Protein AF-A0A9D1K3Q6-F1 (afdb_monomer_lite)

Secondary structure (DSSP, 8-state):
-HHHHH-SSHHHHHHHHHHHHHHHHHHHHHHHHS----SHHHHHHH--THHHHHHHHHHHGGG--S--HHHHHHHHHHHHHHHHHH-

Structure (mmCIF, N/CA/C/O backbone):
data_AF-A0A9D1K3Q6-F1
#
_entry.id   AF-A0A9D1K3Q6-F1
#
loop_
_atom_site.group_PDB
_atom_site.id
_atom_site.type_symbol
_atom_site.label_atom_id
_atom_site.label_alt_id
_atom_site.label_comp_id
_atom_site.label_asym_id
_atom_site.label_entity_id
_atom_site.label_seq_id
_atom_site.pdbx_PDB_ins_code
_atom_site.Cartn_x
_atom_site.Cartn_y
_atom_site.Cartn_z
_atom_site.occupancy
_atom_site.B_iso_or_equiv
_atom_site.auth_seq_id
_atom_site.auth_comp_id
_atom_site.auth_asym_id
_atom_site.auth_atom_id
_atom_site.pdbx_PDB_model_num
ATOM 1 N N . MET A 1 1 ? 11.168 -6.959 0.184 1.00 57.34 1 MET A N 1
ATOM 2 C CA . MET A 1 1 ? 12.635 -6.768 0.103 1.00 57.34 1 MET A CA 1
ATOM 3 C C . MET A 1 1 ? 13.283 -7.698 -0.923 1.00 57.34 1 MET A C 1
ATOM 5 O O . MET A 1 1 ? 14.007 -7.195 -1.767 1.00 57.34 1 MET A O 1
ATOM 9 N N . HIS A 1 2 ? 12.964 -9.001 -0.940 1.00 62.12 2 HIS A N 1
ATOM 10 C CA . HIS A 1 2 ? 13.481 -9.940 -1.953 1.00 62.12 2 HIS A CA 1
ATOM 11 C C . HIS A 1 2 ? 13.212 -9.492 -3.407 1.00 62.12 2 HIS A C 1
ATOM 13 O O . HIS A 1 2 ? 14.135 -9.446 -4.211 1.00 62.12 2 HIS A O 1
ATOM 19 N N . SER A 1 3 ? 11.984 -9.066 -3.732 1.00 64.38 3 SER A N 1
ATOM 20 C CA . SER A 1 3 ? 11.634 -8.608 -5.089 1.00 64.38 3 SER A CA 1
ATOM 21 C C . SER A 1 3 ? 12.345 -7.317 -5.513 1.00 64.38 3 SER A C 1
ATOM 23 O O . SER A 1 3 ? 12.677 -7.158 -6.676 1.00 64.38 3 SER A O 1
ATOM 25 N N . PHE A 1 4 ? 12.649 -6.414 -4.579 1.00 68.06 4 PHE A N 1
ATOM 26 C CA . PHE A 1 4 ? 13.397 -5.191 -4.897 1.00 68.06 4 PHE A CA 1
ATOM 27 C C . PHE A 1 4 ? 14.843 -5.492 -5.331 1.00 68.06 4 PHE A C 1
ATOM 29 O O . PHE A 1 4 ? 15.376 -4.813 -6.196 1.00 68.06 4 PHE A O 1
ATOM 36 N N . LEU A 1 5 ? 15.467 -6.522 -4.749 1.00 70.31 5 LEU A N 1
ATOM 37 C CA . LEU A 1 5 ? 16.876 -6.860 -4.989 1.00 70.31 5 LEU A CA 1
ATOM 38 C C . LEU A 1 5 ? 17.084 -7.915 -6.086 1.00 70.31 5 LEU A C 1
ATOM 40 O O . LEU A 1 5 ? 18.159 -7.974 -6.678 1.00 70.31 5 LEU A O 1
ATOM 44 N N . HIS A 1 6 ? 16.088 -8.769 -6.337 1.00 75.94 6 HIS A N 1
ATOM 45 C CA . HIS A 1 6 ? 16.263 -9.969 -7.164 1.00 75.94 6 HIS A CA 1
ATOM 46 C C . HIS A 1 6 ? 15.176 -10.182 -8.222 1.00 75.94 6 HIS A C 1
ATOM 48 O O . HIS A 1 6 ? 15.191 -11.213 -8.900 1.00 75.94 6 HIS A O 1
ATOM 54 N N . SER A 1 7 ? 14.214 -9.266 -8.367 1.00 78.00 7 SER A N 1
ATOM 55 C CA . SER A 1 7 ? 13.150 -9.458 -9.353 1.00 78.00 7 SER A CA 1
ATOM 56 C C . SER A 1 7 ? 13.675 -9.348 -10.780 1.00 78.00 7 SER A C 1
ATOM 58 O O . SER A 1 7 ? 14.429 -8.440 -11.123 1.00 78.00 7 SER A O 1
ATOM 60 N N . LYS A 1 8 ? 13.213 -10.269 -11.629 1.00 79.38 8 LYS A N 1
ATOM 61 C CA . LYS A 1 8 ? 13.388 -10.203 -13.084 1.00 79.38 8 LYS A CA 1
ATOM 62 C C . LYS A 1 8 ? 12.312 -9.341 -13.757 1.00 79.38 8 LYS A C 1
ATOM 64 O O . LYS A 1 8 ? 12.500 -8.932 -14.895 1.00 79.38 8 LYS A O 1
ATOM 69 N N . GLU A 1 9 ? 11.216 -9.051 -13.050 1.00 86.25 9 GLU A N 1
ATOM 70 C CA . GLU A 1 9 ? 10.082 -8.241 -13.511 1.00 86.25 9 GLU A CA 1
ATOM 71 C C . GLU A 1 9 ? 9.643 -7.265 -12.402 1.00 86.25 9 GLU A C 1
ATOM 73 O O . GLU A 1 9 ? 8.558 -7.392 -11.821 1.00 86.25 9 GLU A O 1
ATOM 78 N N . PRO A 1 10 ? 10.487 -6.271 -12.070 1.00 85.69 10 PRO A N 1
ATOM 79 C CA . PRO A 1 10 ? 10.326 -5.465 -10.863 1.00 85.69 10 PRO A CA 1
ATOM 80 C C . PRO A 1 10 ? 9.011 -4.680 -10.834 1.00 85.69 10 PRO A C 1
ATOM 82 O O . PRO A 1 10 ? 8.445 -4.502 -9.756 1.00 85.69 10 PRO A O 1
ATOM 85 N N . LEU A 1 11 ? 8.495 -4.263 -11.998 1.00 87.19 11 LEU A N 1
ATOM 86 C CA . LEU A 1 11 ? 7.204 -3.586 -12.119 1.00 87.19 11 LEU A CA 1
ATOM 87 C C . LEU A 1 11 ? 6.030 -4.519 -11.791 1.00 87.19 11 LEU A C 1
ATOM 89 O O . LEU A 1 11 ? 5.153 -4.141 -11.022 1.00 87.19 11 LEU A O 1
ATOM 93 N N . HIS A 1 12 ? 6.016 -5.739 -12.330 1.00 89.44 12 HIS A N 1
ATOM 94 C CA . HIS A 1 12 ? 4.955 -6.710 -12.052 1.00 89.44 12 HIS A CA 1
ATOM 95 C C . HIS A 1 12 ? 4.939 -7.101 -10.567 1.00 89.44 12 HIS A C 1
ATOM 97 O O . HIS A 1 12 ? 3.885 -7.115 -9.924 1.00 89.44 12 HIS A O 1
ATOM 103 N N . ASP A 1 13 ? 6.115 -7.323 -9.985 1.00 91.12 13 ASP A N 1
ATOM 104 C CA . ASP A 1 13 ? 6.238 -7.603 -8.556 1.00 91.12 13 ASP A CA 1
ATOM 105 C C . ASP A 1 13 ? 5.798 -6.418 -7.695 1.00 91.12 13 ASP A C 1
ATOM 107 O O . ASP A 1 13 ? 5.119 -6.610 -6.685 1.00 91.12 13 ASP A O 1
ATOM 111 N N . LEU A 1 14 ? 6.106 -5.189 -8.117 1.00 91.62 14 LEU A N 1
ATOM 112 C CA . LEU A 1 14 ? 5.663 -3.976 -7.440 1.00 91.62 14 LEU A CA 1
ATOM 113 C C . LEU A 1 14 ? 4.134 -3.865 -7.453 1.00 91.62 14 LEU A C 1
ATOM 115 O O . LEU A 1 14 ? 3.526 -3.573 -6.423 1.00 91.62 14 LEU A O 1
ATOM 119 N N . GLN A 1 15 ? 3.490 -4.155 -8.587 1.00 92.88 15 GLN A N 1
ATOM 120 C CA . GLN A 1 15 ? 2.029 -4.194 -8.670 1.00 92.88 15 GLN A CA 1
ATOM 121 C C . GLN A 1 15 ? 1.440 -5.251 -7.725 1.00 92.88 15 GLN A C 1
ATOM 123 O O . GLN A 1 15 ? 0.433 -5.000 -7.059 1.00 92.88 15 GLN A O 1
ATOM 128 N N . ASN A 1 16 ? 2.059 -6.427 -7.616 1.00 91.69 16 ASN A N 1
ATOM 129 C CA . ASN A 1 16 ? 1.616 -7.461 -6.680 1.00 91.69 16 ASN A CA 1
ATOM 130 C C . ASN A 1 16 ? 1.841 -7.060 -5.217 1.00 91.69 16 ASN A C 1
ATOM 132 O O . ASN A 1 16 ? 0.971 -7.301 -4.381 1.00 91.69 16 ASN A O 1
ATOM 136 N N . LEU A 1 17 ? 2.937 -6.371 -4.909 1.00 91.94 17 LEU A N 1
ATOM 137 C CA . LEU A 1 17 ? 3.200 -5.834 -3.576 1.00 91.94 17 LEU A CA 1
ATOM 138 C C . LEU A 1 17 ? 2.161 -4.771 -3.189 1.00 91.94 17 LEU A C 1
ATOM 140 O O . LEU A 1 17 ? 1.570 -4.823 -2.113 1.00 91.94 17 LEU A O 1
ATOM 144 N N . TYR A 1 18 ? 1.833 -3.853 -4.096 1.00 94.31 18 TYR A N 1
ATOM 145 C CA . TYR A 1 18 ? 0.762 -2.889 -3.853 1.00 94.31 18 TYR A CA 1
ATOM 146 C C . TYR A 1 18 ? -0.612 -3.547 -3.734 1.00 94.31 18 TYR A C 1
ATOM 148 O O . TYR A 1 18 ? -1.478 -3.009 -3.052 1.00 94.31 18 TYR A O 1
ATOM 156 N N . LYS A 1 19 ? -0.848 -4.730 -4.320 1.00 93.62 19 LYS A N 1
ATOM 157 C CA . LYS A 1 19 ? -2.087 -5.489 -4.073 1.00 93.62 19 LYS A CA 1
ATOM 158 C C . LYS A 1 19 ? -2.221 -5.859 -2.594 1.00 93.62 19 LYS A C 1
ATOM 160 O O . LYS A 1 19 ? -3.331 -5.787 -2.070 1.00 93.62 19 LYS A O 1
ATOM 165 N N . THR A 1 20 ? -1.126 -6.239 -1.932 1.00 93.12 20 THR A N 1
ATOM 166 C CA . THR A 1 20 ? -1.151 -6.666 -0.526 1.00 93.12 20 THR A CA 1
ATOM 167 C C . THR A 1 20 ? -1.252 -5.502 0.456 1.00 93.12 20 THR A C 1
ATOM 169 O O . THR A 1 20 ? -1.823 -5.683 1.528 1.00 93.12 20 THR A O 1
ATOM 172 N N . VAL A 1 21 ? -0.792 -4.301 0.077 1.00 94.75 21 VAL A N 1
ATOM 173 C CA . VAL A 1 21 ? -0.861 -3.073 0.901 1.00 94.75 21 VAL A CA 1
ATOM 174 C C . VAL A 1 21 ? -2.265 -2.809 1.455 1.00 94.75 21 VAL A C 1
ATOM 176 O O . VAL A 1 21 ? -2.393 -2.432 2.614 1.00 94.75 21 VAL A O 1
ATOM 179 N N . PHE A 1 22 ? -3.323 -3.085 0.684 1.00 95.19 22 PHE A N 1
ATOM 180 C CA . PHE A 1 22 ? -4.706 -2.941 1.157 1.00 95.19 22 PHE A CA 1
ATOM 181 C C . PHE A 1 22 ? -4.977 -3.709 2.457 1.00 95.19 22 PHE A C 1
ATOM 183 O O . PHE A 1 22 ? -5.549 -3.148 3.387 1.00 95.19 22 PHE A O 1
ATOM 190 N N . PHE A 1 23 ? -4.556 -4.972 2.534 1.00 95.25 23 PHE A N 1
ATOM 191 C CA . PHE A 1 23 ? -4.820 -5.812 3.703 1.00 95.25 23 PHE A CA 1
ATOM 192 C C . PHE A 1 23 ? -4.009 -5.362 4.918 1.00 95.25 23 PHE A C 1
ATOM 194 O O . PHE A 1 23 ? -4.495 -5.440 6.041 1.00 95.25 23 PHE A O 1
ATOM 201 N N . ILE A 1 24 ? -2.799 -4.845 4.693 1.00 95.56 24 ILE A N 1
ATOM 202 C CA . ILE A 1 24 ? -1.946 -4.322 5.763 1.00 95.56 24 ILE A CA 1
ATOM 203 C C . ILE A 1 24 ? -2.556 -3.037 6.336 1.00 95.56 24 ILE A C 1
ATOM 205 O O . ILE A 1 24 ? -2.701 -2.924 7.549 1.00 95.56 24 ILE A O 1
ATOM 209 N N . LEU A 1 25 ? -2.987 -2.108 5.477 1.00 96.50 25 LEU A N 1
ATOM 210 C CA . LEU A 1 25 ? -3.669 -0.881 5.904 1.00 96.50 25 LEU A CA 1
ATOM 211 C C . LEU A 1 25 ? -4.991 -1.181 6.620 1.00 96.50 25 LEU A C 1
ATOM 213 O O . LEU A 1 25 ? -5.293 -0.567 7.640 1.00 96.50 25 LEU A O 1
ATOM 217 N N . GLN A 1 26 ? -5.753 -2.161 6.127 1.00 96.75 26 GLN A N 1
ATOM 218 C CA . GLN A 1 26 ? -6.973 -2.632 6.781 1.00 96.75 26 GLN A CA 1
ATOM 219 C C . GLN A 1 26 ? -6.690 -3.181 8.187 1.00 96.75 26 GLN A C 1
ATOM 221 O O . GLN A 1 26 ? -7.396 -2.832 9.131 1.00 96.75 26 GLN A O 1
ATOM 226 N N . ALA A 1 27 ? -5.658 -4.017 8.331 1.00 95.94 27 ALA A N 1
ATOM 227 C CA . ALA A 1 27 ? -5.267 -4.592 9.614 1.00 95.94 27 ALA A CA 1
ATOM 228 C C . ALA A 1 27 ? -4.769 -3.521 10.594 1.00 95.94 27 ALA A C 1
ATOM 230 O O . ALA A 1 27 ? -5.215 -3.496 11.739 1.00 95.94 27 ALA A O 1
ATOM 231 N N . LYS A 1 28 ? -3.909 -2.601 10.137 1.00 95.38 28 LYS A N 1
A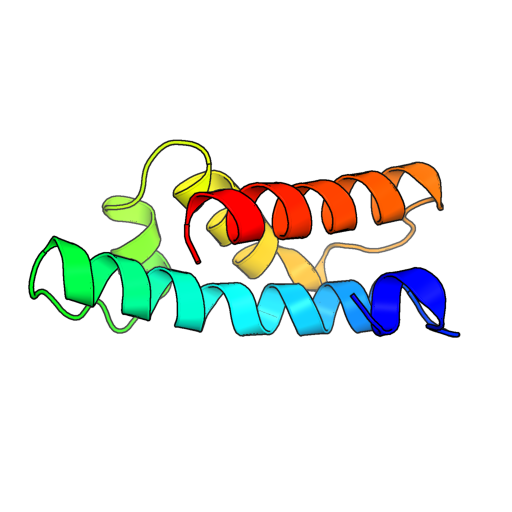TOM 232 C CA . LYS A 1 28 ? -3.430 -1.465 10.936 1.00 95.38 28 LYS A CA 1
ATOM 233 C C . LYS A 1 28 ? -4.597 -0.626 11.458 1.00 95.38 28 LYS A C 1
ATOM 235 O O . LYS A 1 28 ? -4.708 -0.425 12.663 1.00 95.38 28 LYS A O 1
ATOM 240 N N . TYR A 1 29 ? -5.507 -0.209 10.573 1.00 96.31 29 TYR A N 1
ATOM 241 C CA . TYR A 1 29 ? -6.666 0.598 10.963 1.00 96.31 29 TYR A CA 1
ATOM 242 C C . TYR A 1 29 ? -7.551 -0.124 11.988 1.00 96.31 29 TYR A C 1
ATOM 244 O O . TYR A 1 29 ? -8.010 0.492 12.951 1.00 96.31 29 TYR A O 1
ATOM 252 N N . PHE A 1 30 ? -7.762 -1.431 11.803 1.00 97.00 30 PHE A N 1
ATOM 253 C CA . PHE A 1 30 ? -8.511 -2.251 12.750 1.00 97.00 30 PHE A CA 1
ATOM 254 C C . PHE A 1 30 ? -7.839 -2.302 14.126 1.00 97.00 30 PHE A C 1
ATOM 256 O O . PHE A 1 30 ? -8.525 -2.133 15.125 1.00 97.00 30 PHE A O 1
ATOM 263 N N . ILE A 1 31 ? -6.519 -2.480 14.194 1.00 95.38 31 ILE A N 1
ATOM 264 C CA . ILE A 1 31 ? -5.780 -2.499 15.467 1.00 95.38 31 ILE A CA 1
ATOM 265 C C . ILE A 1 31 ? -5.875 -1.144 16.182 1.00 95.38 31 ILE A C 1
ATOM 267 O O . ILE A 1 31 ? -6.074 -1.101 17.392 1.00 95.38 31 ILE A O 1
ATOM 271 N N . GLU A 1 32 ? -5.764 -0.042 15.441 1.00 94.81 32 GLU A N 1
ATOM 272 C CA . GLU A 1 32 ? -5.751 1.312 16.008 1.00 94.81 32 GLU A CA 1
ATOM 273 C C . GLU A 1 32 ? -7.135 1.797 16.461 1.00 94.81 32 GLU A C 1
ATOM 275 O O . GLU A 1 32 ? -7.237 2.539 17.436 1.00 94.81 32 GLU A O 1
ATOM 280 N N . ASN A 1 33 ? -8.202 1.391 15.765 1.00 96.06 33 ASN A N 1
ATOM 281 C CA . ASN A 1 33 ? -9.547 1.947 15.960 1.00 96.06 33 ASN A CA 1
ATOM 282 C C . ASN A 1 33 ? -10.575 0.912 16.436 1.00 96.06 33 ASN A C 1
ATOM 284 O O . ASN A 1 33 ? -11.704 1.276 16.753 1.00 96.06 33 ASN A O 1
ATOM 288 N N . ASN A 1 34 ? -10.216 -0.376 16.458 1.0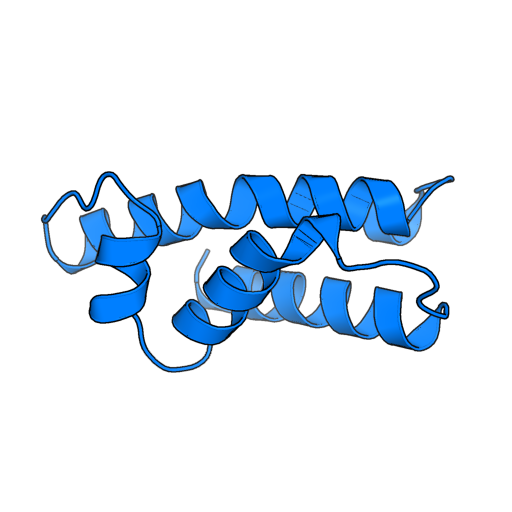0 95.88 34 ASN A N 1
ATOM 289 C CA . ASN A 1 34 ? -11.114 -1.507 16.712 1.00 95.88 34 ASN A CA 1
ATOM 290 C C . ASN A 1 34 ? -12.335 -1.550 15.765 1.00 95.88 34 ASN A C 1
ATOM 292 O O . ASN A 1 34 ? -13.407 -2.044 16.116 1.00 95.88 34 ASN A O 1
ATOM 296 N N . VAL A 1 35 ? -12.178 -1.009 14.551 1.00 96.44 35 VAL A N 1
ATOM 297 C CA . VAL A 1 35 ? -13.219 -0.926 13.518 1.00 96.44 35 VAL A CA 1
ATOM 298 C C . VAL A 1 35 ? -12.725 -1.594 12.245 1.00 96.44 35 VAL A C 1
ATOM 300 O O . VAL A 1 35 ? -11.678 -1.243 11.702 1.00 96.44 35 VAL A O 1
ATOM 303 N N . TYR A 1 36 ? -13.492 -2.565 11.749 1.00 96.19 36 TYR A N 1
ATOM 304 C CA . TYR A 1 36 ? -13.175 -3.256 10.506 1.00 96.19 36 TYR A CA 1
ATOM 305 C C . TYR A 1 36 ? -13.817 -2.547 9.312 1.00 96.19 36 TYR A C 1
ATOM 307 O O . TYR A 1 36 ? -15.041 -2.443 9.224 1.00 96.19 36 TYR A O 1
ATOM 315 N N . LEU A 1 37 ? -12.989 -2.090 8.371 1.00 96.00 37 LEU A N 1
ATOM 316 C CA . LEU A 1 37 ? -13.432 -1.441 7.137 1.00 96.00 37 LEU A CA 1
ATOM 317 C C . LEU A 1 37 ? -13.221 -2.389 5.944 1.00 96.00 37 LEU A C 1
ATOM 319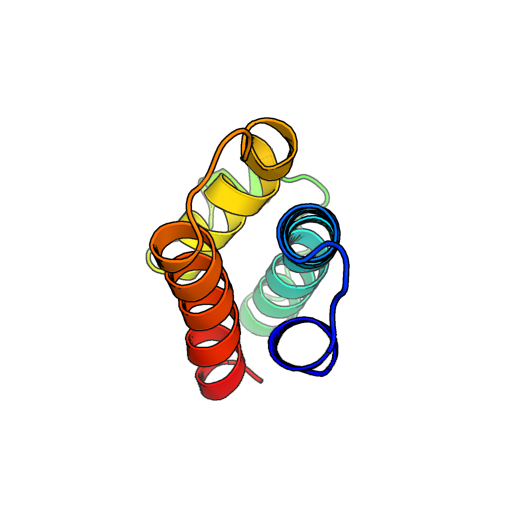 O O . LEU A 1 37 ? -12.093 -2.515 5.467 1.00 96.00 37 LEU A O 1
ATOM 323 N N . PRO A 1 38 ? -14.269 -3.068 5.438 1.00 93.81 38 PRO A N 1
ATOM 324 C CA . PRO A 1 38 ? -14.134 -4.165 4.473 1.00 93.81 38 PRO A CA 1
ATOM 325 C C . PRO A 1 38 ? -13.682 -3.742 3.071 1.00 93.81 38 PRO A C 1
ATOM 327 O O . PRO A 1 38 ? -13.227 -4.583 2.299 1.00 93.81 38 PRO A O 1
ATOM 330 N N . THR A 1 39 ? -13.829 -2.467 2.703 1.00 96.00 39 THR A N 1
ATOM 331 C CA . THR A 1 39 ? -13.607 -2.008 1.326 1.00 96.00 39 THR A CA 1
ATOM 332 C C . THR A 1 39 ? -12.543 -0.922 1.235 1.00 96.00 39 THR A C 1
ATOM 334 O O . THR A 1 39 ? -12.300 -0.170 2.179 1.00 96.00 39 THR A O 1
ATOM 337 N N . LYS A 1 40 ? -11.934 -0.807 0.049 1.00 94.50 40 LYS A N 1
ATOM 338 C CA . LYS A 1 40 ? -10.967 0.255 -0.257 1.00 94.50 40 LYS A CA 1
ATOM 339 C C . LYS A 1 40 ? -11.573 1.650 -0.123 1.00 94.50 40 LYS A C 1
ATOM 341 O O . LYS A 1 40 ? -10.900 2.532 0.385 1.00 94.50 40 LYS A O 1
ATOM 346 N N . ASN A 1 41 ? -12.829 1.841 -0.530 1.00 96.00 41 ASN A N 1
ATOM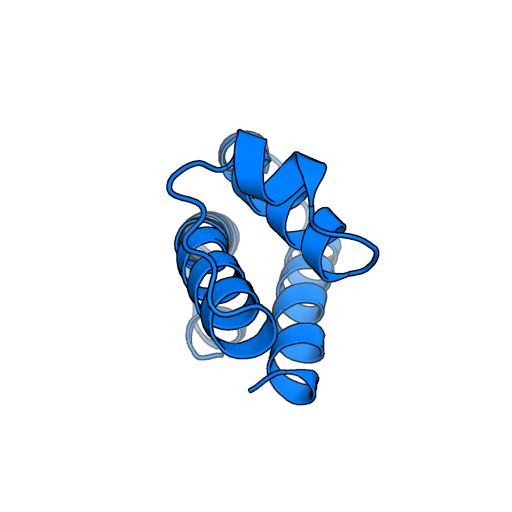 347 C CA . ASN A 1 41 ? -13.493 3.145 -0.448 1.00 96.00 41 ASN A CA 1
ATOM 348 C C . ASN A 1 41 ? -13.680 3.582 1.007 1.00 96.00 41 ASN A C 1
ATOM 350 O O . ASN A 1 41 ? -13.318 4.698 1.354 1.00 96.00 41 ASN A O 1
ATOM 354 N N . MET A 1 42 ? -14.134 2.669 1.870 1.00 96.62 42 MET A N 1
ATOM 355 C CA . MET A 1 42 ? -14.277 2.962 3.298 1.00 96.62 42 MET A CA 1
ATOM 356 C C . MET A 1 42 ? -12.931 3.300 3.944 1.00 96.62 42 MET A C 1
ATOM 358 O O . MET A 1 42 ? -12.842 4.254 4.709 1.00 96.62 42 MET A O 1
ATOM 362 N N . LEU A 1 43 ? -11.864 2.561 3.618 1.00 95.69 43 LEU A N 1
ATOM 363 C CA . LEU A 1 43 ? -10.516 2.914 4.075 1.00 95.69 43 LEU A CA 1
ATOM 364 C C . LEU A 1 43 ? -10.085 4.285 3.547 1.00 95.69 43 LEU A C 1
ATOM 366 O O . LEU A 1 43 ? -9.572 5.090 4.313 1.00 95.69 43 LEU A O 1
ATOM 370 N N . LYS A 1 44 ? -10.344 4.595 2.275 1.00 96.56 44 LYS A N 1
ATOM 371 C CA . LYS A 1 44 ? -9.977 5.878 1.659 1.00 96.56 44 LYS A CA 1
ATOM 372 C C . LYS A 1 44 ? -10.620 7.081 2.355 1.00 96.56 44 LYS A C 1
ATOM 374 O O . LYS A 1 44 ? -9.974 8.109 2.499 1.00 96.56 44 LYS A O 1
ATOM 379 N N . GLU A 1 45 ? -11.859 6.944 2.815 1.00 96.38 45 GLU A N 1
ATOM 380 C CA . GLU A 1 45 ? -12.575 7.992 3.558 1.00 96.38 45 GLU A CA 1
ATOM 381 C C . GLU A 1 45 ? -12.008 8.237 4.967 1.00 96.38 45 GLU A C 1
ATOM 383 O O . GLU A 1 45 ? -12.223 9.303 5.542 1.00 96.38 45 GLU A O 1
ATOM 388 N N . ASN A 1 46 ? -11.282 7.263 5.526 1.00 96.44 46 ASN A N 1
ATOM 389 C CA . ASN A 1 46 ? -10.834 7.276 6.920 1.00 96.44 46 ASN A CA 1
ATOM 390 C C . ASN A 1 46 ? -9.311 7.403 7.087 1.00 96.44 46 ASN A C 1
ATOM 392 O O . ASN A 1 46 ? -8.850 7.876 8.128 1.00 96.44 46 ASN A O 1
ATOM 396 N N . LEU A 1 47 ? -8.524 6.999 6.088 1.00 96.06 47 LEU A N 1
ATOM 397 C CA . LEU A 1 47 ? -7.070 7.139 6.091 1.00 96.06 47 LEU A CA 1
ATOM 398 C C . LEU A 1 47 ? -6.642 8.566 5.742 1.00 96.06 47 LEU A C 1
ATOM 400 O O . LEU A 1 47 ? -7.324 9.298 5.025 1.00 96.06 47 LEU A O 1
ATOM 404 N N . LYS A 1 48 ? -5.470 8.959 6.244 1.00 94.94 48 LYS A N 1
ATOM 405 C CA . LYS A 1 48 ? -4.852 10.269 6.005 1.00 94.94 48 LYS A CA 1
ATOM 406 C C . LYS A 1 48 ? -3.340 10.113 5.850 1.00 94.94 48 LYS A C 1
ATOM 408 O O . LYS A 1 48 ? -2.770 9.121 6.297 1.00 94.94 48 LYS A O 1
ATOM 413 N N . GLY A 1 49 ? -2.689 11.113 5.256 1.00 95.06 49 GLY A N 1
ATOM 414 C CA . GLY A 1 49 ? -1.229 11.147 5.124 1.00 95.06 49 GLY A CA 1
ATOM 415 C C . GLY A 1 49 ? -0.669 9.967 4.321 1.00 95.06 49 GLY A C 1
ATOM 416 O O . GLY A 1 49 ? -1.266 9.559 3.326 1.00 95.06 49 GLY A O 1
ATOM 417 N N . GLU A 1 50 ? 0.464 9.413 4.769 1.00 95.06 50 GLU A N 1
ATOM 418 C CA . GLU A 1 50 ? 1.179 8.332 4.065 1.00 95.06 50 GLU A CA 1
ATOM 419 C C . GLU A 1 50 ? 0.305 7.077 3.844 1.00 95.06 50 GLU A C 1
ATOM 421 O O . GLU A 1 50 ? 0.402 6.448 2.789 1.00 95.06 50 GLU A O 1
ATOM 426 N N . ASP A 1 51 ? -0.589 6.738 4.782 1.00 95.88 51 ASP A N 1
ATOM 427 C CA . ASP A 1 51 ? -1.488 5.578 4.668 1.00 95.88 51 ASP A CA 1
ATOM 428 C C . ASP A 1 51 ? -2.465 5.729 3.487 1.00 95.88 51 ASP A C 1
ATOM 430 O O . ASP A 1 51 ? -2.704 4.780 2.734 1.00 95.88 51 ASP A O 1
ATOM 434 N N . LEU A 1 52 ? -3.009 6.938 3.302 1.00 96.56 52 LEU A N 1
ATOM 435 C CA . LEU A 1 52 ? -3.910 7.254 2.193 1.00 96.56 52 LEU A CA 1
ATOM 436 C C . LEU A 1 52 ? -3.166 7.223 0.855 1.00 96.56 52 LEU A C 1
ATOM 438 O O . LEU A 1 52 ? -3.648 6.613 -0.097 1.00 96.56 52 LEU A O 1
ATOM 442 N N . GLU A 1 53 ? -1.968 7.811 0.797 1.00 96.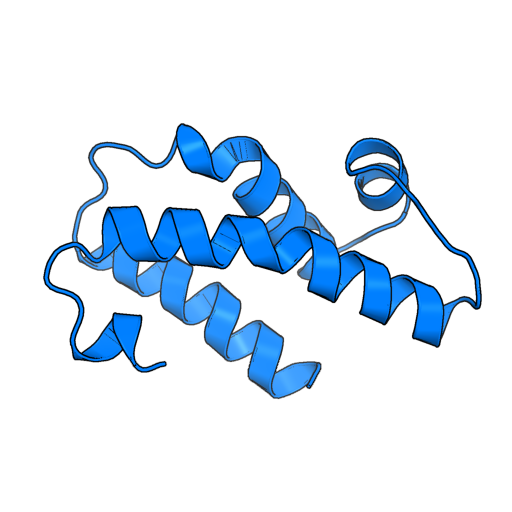44 53 GLU A N 1
ATOM 443 C CA . GLU A 1 53 ? -1.137 7.786 -0.412 1.00 96.44 53 GLU A CA 1
ATOM 444 C C . GLU A 1 53 ? -0.832 6.351 -0.863 1.00 96.44 53 GLU A C 1
ATOM 446 O O . GLU A 1 53 ? -0.913 6.027 -2.050 1.00 96.44 53 GLU A O 1
ATOM 451 N N . LEU A 1 54 ? -0.500 5.462 0.077 1.00 96.50 54 LEU A N 1
ATOM 452 C CA . LEU A 1 54 ? -0.252 4.055 -0.227 1.00 96.50 54 LEU A CA 1
ATOM 453 C C . LEU A 1 54 ? -1.508 3.324 -0.703 1.00 96.50 54 LEU A C 1
ATOM 455 O O . LEU A 1 54 ? -1.419 2.475 -1.599 1.00 96.50 54 LEU A O 1
ATOM 459 N N . LEU A 1 55 ? -2.672 3.645 -0.135 1.00 97.25 55 LEU A N 1
ATOM 460 C CA . LEU A 1 55 ? -3.940 3.094 -0.598 1.00 97.25 55 LEU A CA 1
ATOM 461 C C . LEU A 1 55 ? -4.273 3.556 -2.021 1.00 97.25 55 LEU A C 1
ATOM 463 O O . LEU A 1 55 ? -4.719 2.739 -2.828 1.00 97.25 55 LEU A O 1
ATOM 467 N N . ASP A 1 56 ? -4.029 4.823 -2.348 1.00 97.12 56 ASP A N 1
ATOM 468 C CA . ASP A 1 56 ? -4.252 5.348 -3.695 1.00 97.12 56 ASP A CA 1
ATOM 469 C C . ASP A 1 56 ? -3.377 4.620 -4.721 1.00 97.12 56 ASP A C 1
ATOM 471 O O . ASP A 1 56 ? -3.889 4.132 -5.731 1.00 97.12 56 ASP A O 1
ATOM 475 N N . ILE A 1 57 ? -2.094 4.396 -4.418 1.00 95.88 57 ILE A N 1
ATOM 476 C CA . ILE A 1 57 ? -1.222 3.599 -5.295 1.00 95.88 57 ILE A CA 1
ATOM 477 C C . ILE A 1 57 ? -1.706 2.138 -5.374 1.00 95.88 57 ILE A C 1
ATOM 479 O O . ILE A 1 57 ? -1.687 1.529 -6.440 1.00 95.88 57 ILE A O 1
ATOM 483 N N . CYS A 1 58 ? -2.203 1.556 -4.278 1.00 96.06 58 CYS A N 1
ATOM 484 C CA . CYS A 1 58 ? -2.802 0.215 -4.273 1.00 96.06 58 CYS A CA 1
ATOM 485 C C . CYS A 1 58 ? -4.038 0.095 -5.187 1.00 96.06 58 CYS A C 1
ATOM 487 O O . CYS A 1 58 ? -4.264 -0.952 -5.825 1.00 96.06 58 CYS A O 1
ATOM 489 N N . ILE A 1 59 ? -4.880 1.128 -5.220 1.00 95.69 59 ILE A N 1
ATOM 490 C CA . ILE A 1 59 ? -6.052 1.208 -6.097 1.00 95.69 59 ILE A CA 1
ATOM 491 C C . ILE A 1 59 ? -5.582 1.291 -7.551 1.00 95.69 59 ILE A C 1
ATOM 493 O O . ILE A 1 59 ? -5.944 0.423 -8.350 1.00 95.69 59 ILE A O 1
ATOM 497 N N . GLU A 1 60 ? -4.683 2.229 -7.836 1.00 95.12 60 GLU A N 1
ATOM 498 C CA . GLU A 1 60 ? -4.174 2.536 -9.174 1.00 95.12 60 GLU A CA 1
ATOM 499 C C . GLU A 1 60 ? -3.069 1.584 -9.652 1.00 95.12 60 GLU A C 1
ATOM 501 O O . GLU A 1 60 ? -2.553 1.738 -10.752 1.00 95.12 60 GLU A O 1
ATOM 506 N N . ARG A 1 61 ? -2.706 0.553 -8.877 1.00 93.56 61 ARG A N 1
ATOM 507 C CA . ARG A 1 61 ? -1.532 -0.296 -9.158 1.00 93.56 61 ARG A CA 1
ATOM 508 C C . ARG A 1 61 ? -1.506 -0.886 -10.572 1.00 93.56 61 ARG A C 1
ATOM 510 O O . ARG A 1 61 ? -0.440 -1.076 -11.131 1.00 93.56 61 ARG A O 1
ATOM 517 N N . LYS A 1 62 ? -2.672 -1.190 -11.157 1.00 91.75 62 LYS A N 1
ATOM 518 C CA . LYS A 1 62 ? -2.770 -1.742 -12.522 1.00 91.75 62 LYS A CA 1
ATOM 519 C C . LYS A 1 62 ? -2.407 -0.716 -13.602 1.00 91.75 62 LYS A C 1
ATOM 521 O O . LYS A 1 62 ? -2.044 -1.110 -14.702 1.00 91.75 62 LYS A O 1
ATOM 526 N N . ASN A 1 63 ? -2.493 0.567 -13.268 1.00 92.50 63 ASN A N 1
ATOM 527 C CA . ASN A 1 63 ? -2.151 1.694 -14.126 1.00 92.50 63 ASN A CA 1
ATOM 528 C C . ASN A 1 63 ? -0.665 2.073 -14.009 1.00 92.50 63 ASN A C 1
ATOM 530 O O . ASN A 1 63 ? -0.203 2.948 -14.734 1.00 92.50 63 ASN A O 1
ATOM 534 N N . LEU A 1 64 ? 0.107 1.403 -13.139 1.00 89.94 64 LEU A N 1
ATOM 535 C CA . LEU A 1 64 ? 1.566 1.515 -13.090 1.00 89.94 64 LEU A CA 1
ATOM 536 C C . LEU A 1 64 ? 2.168 0.791 -14.302 1.00 89.94 64 LEU A C 1
ATOM 538 O O . LEU A 1 64 ? 2.582 -0.364 -14.210 1.00 89.94 64 LEU A O 1
ATOM 542 N N . VAL A 1 65 ? 2.169 1.461 -15.450 1.00 89.50 65 VAL A N 1
ATOM 543 C CA . VAL A 1 65 ? 2.714 0.970 -16.722 1.00 89.50 65 VAL A CA 1
ATOM 544 C C . VAL A 1 65 ? 3.805 1.909 -17.223 1.00 89.50 65 VAL A C 1
ATOM 546 O O . VAL A 1 65 ? 3.779 3.100 -16.930 1.00 89.50 65 VAL A O 1
ATOM 549 N N . ASN A 1 66 ? 4.758 1.376 -17.992 1.00 88.00 66 ASN A N 1
ATOM 550 C CA . ASN A 1 66 ? 5.834 2.144 -18.637 1.00 88.00 66 ASN A CA 1
ATOM 551 C C . ASN A 1 66 ? 6.687 3.009 -17.686 1.00 88.00 66 ASN A C 1
ATOM 553 O O . ASN A 1 66 ? 7.253 4.013 -18.113 1.00 88.00 66 ASN A O 1
ATOM 557 N N . LEU A 1 67 ? 6.797 2.618 -16.413 1.00 90.12 67 LEU A N 1
ATOM 558 C CA . LEU A 1 67 ? 7.668 3.287 -15.450 1.00 90.12 67 LEU A CA 1
ATOM 559 C C . LEU A 1 67 ? 9.137 2.985 -15.749 1.00 90.12 67 LEU A C 1
ATOM 561 O O . LEU A 1 67 ? 9.501 1.844 -16.045 1.00 90.12 67 LEU A O 1
ATOM 565 N N . ASN A 1 68 ? 9.989 3.994 -15.608 1.00 90.50 68 ASN A N 1
ATOM 566 C CA . ASN A 1 68 ? 11.432 3.800 -15.627 1.00 90.50 68 ASN A CA 1
ATOM 567 C C . ASN A 1 68 ? 11.939 3.240 -14.284 1.00 90.50 68 ASN A C 1
ATOM 569 O O . ASN A 1 68 ? 11.239 3.225 -13.269 1.00 90.50 68 ASN A O 1
ATOM 573 N N . GLU A 1 69 ? 13.195 2.796 -14.263 1.00 88.94 69 GLU A N 1
ATOM 574 C CA . GLU A 1 69 ? 13.812 2.181 -13.083 1.00 88.94 69 GLU A CA 1
ATOM 575 C C . GLU A 1 69 ? 13.786 3.094 -11.845 1.00 88.94 69 GLU A C 1
ATOM 577 O O . GLU A 1 69 ? 13.508 2.641 -10.735 1.00 88.94 69 GLU A O 1
ATOM 582 N N . LYS A 1 70 ? 14.012 4.402 -12.022 1.00 91.25 70 LYS A N 1
ATOM 583 C CA . LYS A 1 70 ? 14.003 5.369 -10.918 1.00 91.25 70 LYS A CA 1
ATOM 584 C C . LYS A 1 70 ? 12.611 5.499 -10.295 1.00 91.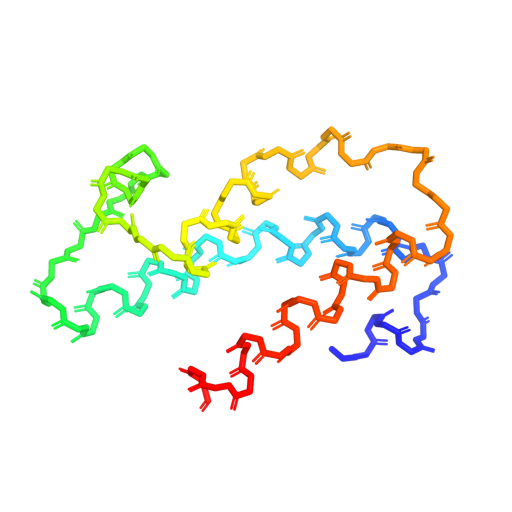25 70 LYS A C 1
ATOM 586 O O . LYS A 1 70 ? 12.501 5.572 -9.072 1.00 91.25 70 LYS A O 1
ATOM 591 N N . GLU A 1 71 ? 11.562 5.511 -11.111 1.00 92.75 71 GLU A N 1
ATOM 592 C CA . GLU A 1 71 ? 10.169 5.557 -10.651 1.00 92.75 71 GLU A CA 1
ATOM 593 C C . GLU A 1 71 ? 9.781 4.274 -9.911 1.00 92.75 71 GLU A C 1
ATOM 595 O O . GLU A 1 71 ? 9.202 4.334 -8.825 1.00 92.75 71 GLU A O 1
ATOM 600 N N . VAL A 1 72 ? 10.171 3.113 -10.444 1.00 91.00 72 VAL A N 1
ATOM 601 C CA . VAL A 1 72 ? 9.967 1.817 -9.781 1.00 91.00 72 VAL A CA 1
ATOM 602 C C . VAL A 1 72 ? 10.680 1.784 -8.426 1.00 91.00 72 VAL A C 1
ATOM 604 O O . VAL A 1 72 ? 10.071 1.426 -7.415 1.00 91.00 72 VAL A O 1
ATOM 607 N N . ASN A 1 73 ? 11.938 2.228 -8.370 1.00 91.19 73 ASN A N 1
ATOM 608 C CA . ASN A 1 73 ? 12.719 2.277 -7.134 1.00 91.19 73 ASN A CA 1
ATOM 609 C C . ASN A 1 73 ? 12.120 3.235 -6.100 1.00 91.19 73 ASN A C 1
ATOM 611 O O . ASN A 1 73 ? 12.100 2.922 -4.907 1.00 91.19 73 ASN A O 1
ATOM 615 N N . LEU A 1 74 ? 11.590 4.380 -6.537 1.00 94.06 74 LEU A N 1
ATOM 616 C CA . LEU A 1 74 ? 10.903 5.327 -5.660 1.00 94.06 74 LEU A CA 1
ATOM 617 C C . LEU A 1 74 ? 9.660 4.701 -5.012 1.00 94.06 74 LEU A C 1
ATOM 619 O O . LEU A 1 74 ? 9.448 4.852 -3.807 1.00 94.06 74 LEU A O 1
ATOM 623 N N . LEU A 1 75 ? 8.859 3.970 -5.787 1.00 94.31 75 LEU A N 1
ATOM 624 C CA . LEU A 1 75 ? 7.653 3.305 -5.295 1.00 94.31 75 LEU A CA 1
ATOM 625 C C . LEU A 1 75 ? 7.975 2.159 -4.325 1.00 94.31 75 LEU A C 1
ATOM 627 O O . LEU A 1 75 ? 7.369 2.067 -3.255 1.00 94.31 75 LEU A O 1
ATOM 631 N N . TYR A 1 76 ? 8.990 1.343 -4.627 1.00 93.81 76 TYR A N 1
ATOM 632 C CA . TYR A 1 76 ? 9.500 0.361 -3.665 1.00 93.81 76 TYR A CA 1
ATOM 633 C C . TYR A 1 76 ? 9.965 1.027 -2.368 1.00 93.81 76 TYR A C 1
ATOM 635 O O . TYR A 1 76 ? 9.603 0.578 -1.280 1.00 93.81 76 TYR A O 1
ATOM 643 N N . SER A 1 77 ? 10.721 2.121 -2.479 1.00 93.38 77 SER A N 1
ATOM 644 C CA . SER A 1 77 ? 11.236 2.860 -1.324 1.00 93.38 77 SER A CA 1
ATOM 645 C C . SER A 1 77 ? 10.105 3.421 -0.461 1.00 93.38 77 SER A C 1
ATOM 647 O O . SER A 1 77 ? 10.191 3.356 0.762 1.00 93.38 77 SER A O 1
ATOM 649 N N . LYS A 1 78 ? 9.012 3.907 -1.070 1.00 94.50 78 LYS A N 1
ATOM 650 C CA . LYS A 1 78 ? 7.806 4.346 -0.346 1.00 94.50 78 LYS A CA 1
ATOM 651 C C . LYS A 1 78 ? 7.238 3.231 0.536 1.00 94.50 78 LYS A C 1
ATOM 653 O O . LYS A 1 78 ? 7.036 3.458 1.725 1.00 94.50 78 LYS A O 1
ATOM 658 N N . ILE A 1 79 ? 7.022 2.031 -0.012 1.00 93.00 79 ILE A N 1
ATOM 659 C CA . ILE A 1 79 ? 6.491 0.902 0.774 1.00 93.00 79 ILE A CA 1
ATOM 660 C C . ILE A 1 79 ? 7.477 0.484 1.867 1.00 93.00 79 ILE A C 1
ATOM 662 O O . ILE A 1 79 ? 7.058 0.244 2.997 1.00 93.00 79 ILE A O 1
ATOM 666 N N . ILE A 1 80 ? 8.773 0.393 1.551 1.00 91.75 80 ILE A N 1
ATOM 667 C CA . ILE A 1 80 ? 9.808 -0.031 2.506 1.00 91.75 80 ILE A CA 1
ATOM 668 C C . ILE A 1 80 ? 9.880 0.938 3.690 1.00 91.75 80 ILE A C 1
ATOM 670 O O . ILE A 1 80 ? 9.782 0.501 4.833 1.00 91.75 80 ILE A O 1
ATOM 674 N N . ASN A 1 81 ? 9.981 2.240 3.415 1.00 93.44 81 ASN A N 1
ATOM 675 C CA . ASN A 1 81 ? 10.088 3.272 4.446 1.00 93.44 81 ASN A CA 1
ATOM 676 C C . ASN A 1 81 ? 8.821 3.385 5.293 1.00 93.44 81 ASN A C 1
ATOM 678 O O . ASN A 1 81 ? 8.898 3.655 6.488 1.00 93.44 81 ASN A O 1
ATOM 682 N N . TRP A 1 82 ? 7.649 3.205 4.687 1.00 94.62 82 TRP A N 1
ATOM 683 C CA . TRP A 1 82 ? 6.407 3.166 5.447 1.00 94.62 82 TRP A CA 1
ATOM 684 C C . TRP A 1 82 ? 6.348 1.932 6.348 1.00 94.62 82 TRP A C 1
ATOM 686 O O . TRP A 1 82 ? 6.039 2.048 7.533 1.00 94.62 82 TRP A O 1
ATOM 696 N N . SER A 1 83 ? 6.706 0.763 5.809 1.00 90.75 83 SER A N 1
ATOM 697 C CA . SER A 1 83 ? 6.682 -0.498 6.555 1.00 90.75 83 SER A CA 1
ATOM 698 C C . SER A 1 83 ? 7.624 -0.434 7.752 1.00 90.75 83 SER A C 1
ATOM 700 O O . SER A 1 83 ? 7.215 -0.791 8.842 1.00 90.75 83 SER A O 1
ATOM 702 N N . SER A 1 84 ? 8.834 0.111 7.594 1.00 91.25 84 SER A N 1
ATOM 703 C CA . SER A 1 84 ? 9.809 0.218 8.690 1.00 91.25 84 SER A CA 1
ATOM 704 C C . SER A 1 84 ? 9.385 1.137 9.841 1.00 91.25 84 SER A C 1
ATOM 706 O O . SER A 1 84 ? 10.020 1.122 10.889 1.00 91.25 84 SER A O 1
ATOM 708 N N . LYS A 1 85 ? 8.389 2.007 9.631 1.00 91.19 85 LYS A N 1
ATOM 709 C CA . LYS A 1 85 ? 7.851 2.906 10.665 1.00 91.19 85 LYS A CA 1
ATOM 710 C C . LYS A 1 85 ? 6.610 2.335 11.358 1.00 91.19 85 LYS A C 1
ATOM 712 O O . LYS A 1 85 ? 6.284 2.786 12.450 1.00 91.19 85 LYS A O 1
ATOM 717 N N . ASN A 1 86 ? 5.891 1.427 10.695 1.00 86.31 86 ASN A N 1
ATOM 718 C CA . ASN A 1 86 ? 4.549 0.985 11.090 1.00 86.31 86 ASN A CA 1
ATOM 719 C C . ASN A 1 86 ? 4.461 -0.520 11.404 1.00 86.31 86 ASN A C 1
ATOM 721 O O . ASN A 1 86 ? 3.416 -0.973 11.869 1.00 86.31 86 ASN A O 1
ATOM 725 N N . ILE A 1 87 ? 5.521 -1.285 11.126 1.00 74.62 87 ILE A N 1
ATOM 726 C CA . ILE A 1 87 ? 5.679 -2.723 11.395 1.00 74.62 87 ILE A CA 1
ATOM 727 C C . ILE A 1 87 ? 6.993 -2.911 12.148 1.00 74.62 87 ILE A C 1
ATOM 729 O O . ILE A 1 87 ? 6.979 -3.651 13.154 1.00 74.62 87 ILE A O 1
#

Organism: NCBI:txid2840915

pLDDT: mean 91.23, std 8.03, range [57.34, 97.25]

Sequence (87 aa):
MHSFLHSKEPLHDLQNLYKTVFFILQAKYFIENNVYLPTKNMLKENLKGEDLELLDICIERKNLVNLNEKEVNLLYSKIINWSSKNI

Foldseek 3Di:
DCLLVPNPCLLVVLLVVLLCLVVVLQVLCCVVPVDGDPDLVSSCVVDDDLSNVSSVCSVCSVVSPPDDPVRSNVSVVSVVVVVVVRD

Radius of gyration: 13.2 Å; chains: 1; bounding box: 31×21×35 Å